Protein AF-A0A920UD86-F1 (afdb_monomer)

pLDDT: mean 76.78, std 15.51, range [37.5, 94.94]

Radius of gyration: 13.07 Å; Cα contacts (8 Å, |Δi|>4): 41; chains: 1; bounding box: 30×28×41 Å

Mean predicted aligned error: 7.62 Å

Structure (mmCIF, N/CA/C/O backbone):
data_AF-A0A920UD86-F1
#
_entry.id   AF-A0A920UD86-F1
#
loop_
_atom_site.group_PDB
_atom_site.id
_atom_site.type_symbol
_atom_site.label_atom_id
_atom_site.label_alt_id
_atom_site.label_comp_id
_atom_site.label_asym_id
_atom_site.label_entity_id
_atom_site.label_seq_id
_atom_site.pdbx_PDB_ins_code
_atom_site.Cartn_x
_atom_site.Cartn_y
_atom_site.Cartn_z
_atom_site.occupancy
_atom_site.B_iso_or_equiv
_atom_site.auth_seq_id
_atom_site.auth_comp_id
_atom_site.auth_asym_id
_atom_site.auth_atom_id
_atom_site.pdbx_PDB_model_num
ATOM 1 N N . MET A 1 1 ? -4.705 6.363 -10.495 1.00 73.62 1 MET A N 1
ATOM 2 C CA . MET A 1 1 ? -3.421 5.697 -10.193 1.00 73.62 1 MET A CA 1
ATOM 3 C C . MET A 1 1 ? -3.598 4.607 -9.145 1.00 73.62 1 MET A C 1
ATOM 5 O O . MET A 1 1 ? -3.512 3.454 -9.524 1.00 73.62 1 MET A O 1
ATOM 9 N N . VAL A 1 2 ? -3.923 4.925 -7.883 1.00 78.56 2 VAL A N 1
ATOM 10 C CA . VAL A 1 2 ? -4.050 3.913 -6.806 1.00 78.56 2 VAL A CA 1
ATOM 11 C C . VAL A 1 2 ? -5.041 2.793 -7.149 1.00 78.56 2 VAL A C 1
ATOM 13 O O . VAL A 1 2 ? -4.670 1.628 -7.085 1.00 78.56 2 VAL A O 1
ATOM 16 N N . SER A 1 3 ? -6.267 3.120 -7.580 1.00 81.06 3 SER A N 1
ATOM 17 C CA . SER A 1 3 ? -7.254 2.097 -7.976 1.00 81.06 3 SER A CA 1
ATOM 18 C C . SER A 1 3 ? -6.766 1.232 -9.134 1.00 81.06 3 SER A C 1
ATOM 20 O O . SER A 1 3 ? -6.926 0.022 -9.104 1.00 81.06 3 SER A O 1
ATOM 22 N N . GLU A 1 4 ? -6.123 1.851 -10.127 1.00 81.56 4 GLU A N 1
ATOM 23 C CA . GLU A 1 4 ? -5.604 1.148 -11.303 1.00 81.56 4 GLU A CA 1
ATOM 24 C C . GLU A 1 4 ? -4.592 0.071 -10.890 1.00 81.56 4 GLU A C 1
ATOM 26 O O . GLU A 1 4 ? -4.724 -1.083 -11.282 1.00 81.56 4 GLU A O 1
ATOM 31 N N . ILE A 1 5 ? -3.631 0.424 -10.031 1.00 81.81 5 ILE A N 1
ATOM 32 C CA . ILE A 1 5 ? -2.591 -0.504 -9.567 1.00 81.81 5 ILE A CA 1
ATOM 33 C C . ILE A 1 5 ? -3.178 -1.570 -8.637 1.00 81.81 5 ILE A C 1
ATOM 35 O O . ILE A 1 5 ? -2.856 -2.748 -8.764 1.00 81.81 5 ILE A O 1
ATOM 39 N N . LEU A 1 6 ? -4.086 -1.192 -7.733 1.00 84.56 6 LEU A N 1
ATOM 40 C CA . LEU A 1 6 ? -4.736 -2.154 -6.843 1.00 84.56 6 LEU A CA 1
ATOM 41 C C . LEU A 1 6 ? -5.548 -3.199 -7.611 1.00 84.56 6 LEU A C 1
ATOM 43 O O . LEU A 1 6 ? -5.559 -4.366 -7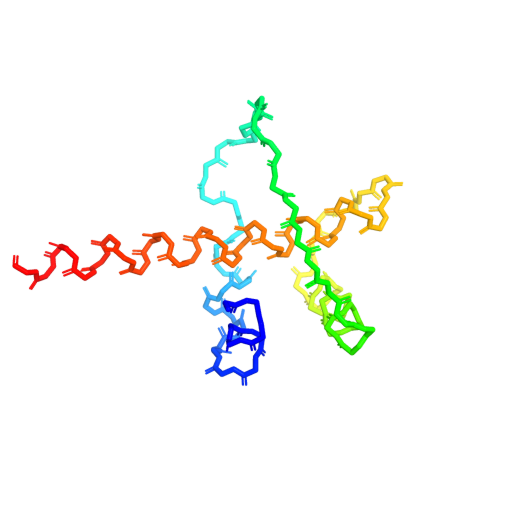.216 1.00 84.56 6 LEU A O 1
ATOM 47 N N . ASP A 1 7 ? -6.274 -2.793 -8.649 1.00 85.69 7 ASP A N 1
ATOM 48 C CA . ASP A 1 7 ? -7.278 -3.634 -9.299 1.00 85.69 7 ASP A CA 1
ATOM 49 C C . ASP A 1 7 ? -6.766 -4.364 -10.544 1.00 85.69 7 ASP A C 1
ATOM 51 O O . ASP A 1 7 ? -7.269 -5.448 -10.833 1.00 85.69 7 ASP A O 1
ATOM 55 N N . ASN A 1 8 ? -5.766 -3.819 -11.246 1.00 80.50 8 ASN A N 1
ATOM 56 C CA . ASN A 1 8 ? -5.376 -4.308 -12.572 1.00 80.50 8 ASN A CA 1
ATOM 57 C C . ASN A 1 8 ? -3.936 -4.836 -12.675 1.00 80.50 8 ASN A C 1
ATOM 59 O O . ASN A 1 8 ? -3.590 -5.399 -13.713 1.00 80.50 8 ASN A O 1
ATOM 63 N N . TYR A 1 9 ? -3.107 -4.689 -11.638 1.00 81.62 9 TYR A N 1
ATOM 64 C CA . TYR A 1 9 ? -1.706 -5.126 -11.663 1.00 81.62 9 TYR A CA 1
ATOM 65 C C . TYR A 1 9 ? -1.455 -6.350 -10.783 1.00 81.62 9 TYR A C 1
ATOM 67 O O . TYR A 1 9 ? -2.156 -6.595 -9.801 1.00 81.62 9 TYR A O 1
ATOM 75 N N . ASP A 1 10 ? -0.424 -7.114 -11.145 1.00 83.62 10 ASP A N 1
ATOM 76 C CA . ASP A 1 10 ? 0.041 -8.255 -10.363 1.00 83.62 10 ASP A CA 1
ATOM 77 C C . ASP A 1 10 ? 0.714 -7.783 -9.064 1.00 83.62 10 ASP A C 1
ATOM 79 O O . ASP A 1 10 ? 1.680 -7.020 -9.082 1.00 83.62 10 ASP A O 1
ATOM 83 N N . HIS A 1 11 ? 0.177 -8.217 -7.924 1.00 85.38 11 HIS A N 1
ATOM 84 C CA . HIS A 1 11 ? 0.594 -7.728 -6.608 1.00 85.38 11 HIS A CA 1
ATOM 85 C C . HIS A 1 11 ? 1.988 -8.214 -6.198 1.00 85.38 11 HIS A C 1
ATOM 87 O O . HIS A 1 11 ? 2.660 -7.503 -5.453 1.00 85.38 11 HIS A O 1
ATOM 93 N N . GLU A 1 12 ? 2.474 -9.347 -6.716 1.00 83.25 12 GLU A N 1
ATOM 94 C CA . GLU A 1 12 ? 3.846 -9.799 -6.445 1.00 83.25 12 GLU A CA 1
ATOM 95 C C . GLU A 1 12 ? 4.865 -8.848 -7.084 1.00 83.25 12 GLU A C 1
ATOM 97 O O . GLU A 1 12 ? 5.838 -8.457 -6.438 1.00 83.25 12 GLU A O 1
ATOM 102 N N . ASN A 1 13 ? 4.602 -8.391 -8.311 1.00 79.12 13 ASN A N 1
ATOM 103 C CA . ASN A 1 13 ? 5.471 -7.433 -9.000 1.00 79.12 13 ASN A CA 1
ATOM 104 C C . ASN A 1 13 ? 5.510 -6.059 -8.308 1.00 79.12 13 ASN A C 1
ATOM 106 O O . ASN A 1 13 ? 6.542 -5.389 -8.312 1.00 79.12 13 ASN A O 1
ATOM 110 N N . VAL A 1 14 ? 4.396 -5.631 -7.705 1.00 79.75 14 VAL A N 1
ATOM 111 C CA . VAL A 1 14 ? 4.278 -4.300 -7.083 1.00 79.75 14 VAL A CA 1
ATOM 112 C C . VAL A 1 14 ? 4.735 -4.302 -5.617 1.00 79.75 14 VAL A C 1
ATOM 114 O O . VAL A 1 14 ? 5.396 -3.360 -5.179 1.00 79.75 14 VAL A O 1
ATOM 117 N N . PHE A 1 15 ? 4.394 -5.340 -4.846 1.00 84.75 15 PHE A N 1
ATOM 118 C CA . PHE A 1 15 ? 4.586 -5.389 -3.387 1.00 84.75 15 PHE A CA 1
ATOM 119 C C . PHE A 1 15 ? 5.536 -6.505 -2.921 1.00 84.75 15 PHE A C 1
ATOM 121 O O . PHE A 1 15 ? 6.041 -6.447 -1.799 1.00 84.75 15 PHE A O 1
ATOM 128 N N . GLY A 1 16 ? 5.800 -7.509 -3.761 1.00 74.62 16 GLY A N 1
ATOM 129 C CA . GLY A 1 16 ? 6.625 -8.673 -3.433 1.00 74.62 16 GLY A CA 1
ATOM 130 C C . GLY A 1 16 ? 8.128 -8.413 -3.539 1.00 74.62 16 GLY A C 1
ATOM 131 O O . GLY A 1 16 ? 8.843 -8.631 -2.557 1.00 74.62 16 GLY A O 1
ATOM 132 N N . GLU A 1 17 ? 8.605 -7.936 -4.695 1.00 64.44 17 GLU A N 1
ATOM 133 C CA . GLU A 1 17 ? 10.040 -7.687 -4.944 1.00 64.44 17 GLU A CA 1
ATOM 134 C C . GLU A 1 17 ? 10.467 -6.232 -4.685 1.00 64.44 17 GLU A C 1
ATOM 136 O O . GLU A 1 17 ? 11.560 -5.985 -4.174 1.00 64.44 17 GLU A O 1
ATOM 141 N N . ILE A 1 18 ? 9.596 -5.251 -4.949 1.00 56.50 18 ILE A N 1
ATOM 142 C CA . ILE A 1 18 ? 9.880 -3.818 -4.750 1.00 56.50 18 ILE A CA 1
ATOM 143 C C . ILE A 1 18 ? 9.537 -3.425 -3.304 1.00 56.50 18 ILE A C 1
ATOM 145 O O . ILE A 1 18 ? 8.681 -2.586 -3.014 1.00 56.50 18 ILE A O 1
ATOM 149 N N . ARG A 1 19 ? 10.225 -4.050 -2.349 1.00 60.22 19 ARG A N 1
ATOM 150 C CA . ARG A 1 19 ? 10.188 -3.646 -0.939 1.00 60.22 19 ARG A CA 1
ATOM 151 C C . ARG A 1 19 ? 11.294 -2.620 -0.719 1.00 60.22 19 ARG A C 1
ATOM 153 O O . ARG A 1 19 ? 12.422 -2.974 -0.409 1.00 60.22 19 ARG A O 1
ATOM 160 N N . CYS A 1 20 ? 10.983 -1.344 -0.952 1.00 54.16 20 CYS A N 1
ATOM 161 C CA . CYS A 1 20 ? 11.916 -0.220 -0.787 1.00 54.16 20 CYS A CA 1
ATOM 162 C C . CYS A 1 20 ? 13.210 -0.332 -1.622 1.00 54.16 20 CYS A C 1
ATOM 164 O O . CYS A 1 20 ? 14.300 -0.560 -1.098 1.00 54.16 20 CYS A O 1
ATOM 166 N N . ILE A 1 21 ? 13.122 -0.077 -2.931 1.00 50.19 21 ILE A N 1
ATOM 167 C CA . ILE A 1 21 ? 14.314 0.192 -3.748 1.00 50.19 21 ILE A CA 1
ATOM 168 C C . ILE A 1 21 ? 14.756 1.635 -3.461 1.00 50.19 21 ILE A C 1
ATOM 170 O O . ILE A 1 21 ? 14.291 2.587 -4.080 1.00 50.19 21 ILE A O 1
ATOM 174 N N . GLY A 1 22 ? 15.599 1.799 -2.441 1.00 53.19 22 GLY A N 1
ATOM 175 C CA . GLY A 1 22 ? 16.133 3.090 -2.001 1.00 53.19 22 GLY A CA 1
ATOM 176 C C . GLY A 1 22 ? 16.016 3.283 -0.491 1.00 53.19 22 GLY A C 1
ATOM 177 O O . GLY A 1 22 ? 15.052 2.836 0.127 1.00 53.19 22 GLY A O 1
ATOM 178 N N . GLY A 1 23 ? 17.021 3.930 0.112 1.00 46.56 23 GLY A N 1
ATOM 179 C CA . GLY A 1 23 ? 17.023 4.224 1.549 1.00 46.56 23 GLY A CA 1
ATOM 180 C C . GLY A 1 23 ? 15.781 5.014 1.964 1.00 46.56 23 GLY A C 1
ATOM 181 O O . GLY A 1 23 ? 15.184 5.691 1.130 1.00 46.56 23 GLY A O 1
ATOM 182 N N . CYS A 1 24 ? 15.392 4.930 3.242 1.00 51.59 24 CYS A N 1
ATOM 183 C CA . CYS A 1 24 ? 14.319 5.742 3.818 1.00 51.59 24 CYS A CA 1
ATOM 184 C C . CYS A 1 24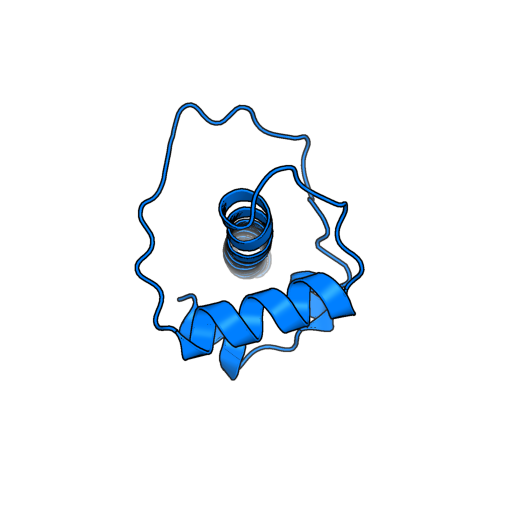 ? 14.605 7.223 3.548 1.00 51.59 24 CYS A C 1
ATOM 186 O O . CYS A 1 24 ? 15.362 7.863 4.276 1.00 51.59 24 CYS A O 1
ATOM 188 N N . PHE A 1 25 ? 14.056 7.752 2.457 1.00 50.34 25 PHE A N 1
ATOM 189 C CA . PHE A 1 25 ? 14.167 9.159 2.137 1.00 50.34 25 PHE A CA 1
ATOM 190 C C . PHE A 1 25 ? 13.384 9.903 3.213 1.00 50.34 25 PHE A C 1
ATOM 192 O O . PHE A 1 25 ? 12.166 9.769 3.302 1.00 50.34 25 PHE A O 1
ATOM 199 N N . SER A 1 26 ? 14.083 10.682 4.033 1.00 54.09 26 SER A N 1
ATOM 200 C CA . SER A 1 26 ? 13.460 11.789 4.746 1.00 54.09 26 SER A CA 1
ATOM 201 C C . SER A 1 26 ? 12.942 12.745 3.675 1.00 54.09 26 SER A C 1
ATOM 203 O O . SER A 1 26 ? 13.729 13.476 3.079 1.00 54.09 26 SER A O 1
ATOM 205 N N . THR A 1 27 ? 11.661 12.666 3.322 1.00 53.94 27 THR A N 1
ATOM 206 C CA . THR A 1 27 ? 11.087 13.555 2.311 1.00 53.94 27 THR A CA 1
ATOM 207 C C . THR A 1 27 ? 10.423 14.739 2.997 1.00 53.94 27 THR A C 1
ATOM 209 O O . THR A 1 27 ? 9.398 14.583 3.652 1.00 53.94 27 THR A O 1
ATOM 212 N N . ASP A 1 28 ? 10.987 15.930 2.795 1.00 55.62 28 ASP A N 1
ATOM 213 C CA . ASP A 1 28 ? 10.354 17.227 3.080 1.00 55.62 28 ASP A CA 1
ATOM 214 C C . ASP A 1 28 ? 9.067 17.463 2.250 1.00 55.62 28 ASP A C 1
ATOM 216 O O . ASP A 1 28 ? 8.322 18.405 2.514 1.00 55.62 28 ASP A O 1
ATOM 220 N N . GLU A 1 29 ? 8.774 16.609 1.261 1.00 64.25 29 GLU A N 1
ATOM 221 C CA . GLU A 1 29 ? 7.557 16.659 0.448 1.00 64.25 29 GLU A CA 1
ATOM 222 C C . GLU A 1 29 ? 6.525 15.620 0.895 1.00 64.25 29 GLU A C 1
ATOM 224 O O . GLU A 1 29 ? 6.800 14.419 0.969 1.00 64.25 29 GLU A O 1
ATOM 229 N N . THR A 1 30 ? 5.308 16.100 1.150 1.00 74.00 30 THR A N 1
ATOM 230 C CA . THR A 1 30 ? 4.127 15.286 1.433 1.00 74.00 30 THR A CA 1
ATOM 231 C C . THR A 1 30 ? 3.192 15.295 0.230 1.00 74.00 30 THR A C 1
ATOM 233 O O . THR A 1 30 ? 3.039 16.302 -0.462 1.00 74.00 30 THR A O 1
ATOM 236 N N . ILE A 1 31 ? 2.536 14.163 -0.018 1.00 76.44 31 ILE A N 1
ATOM 237 C CA . ILE A 1 31 ? 1.465 14.059 -1.010 1.00 76.44 31 ILE A CA 1
ATOM 238 C C . ILE A 1 31 ? 0.139 13.840 -0.290 1.00 76.44 31 ILE A C 1
ATOM 240 O O . ILE A 1 31 ? 0.077 13.130 0.710 1.00 76.44 31 ILE A O 1
ATOM 244 N N . SER A 1 32 ? -0.929 14.449 -0.796 1.00 83.12 32 SER A N 1
ATOM 245 C CA . SER A 1 32 ? -2.291 14.156 -0.345 1.00 83.12 32 SER A CA 1
ATOM 246 C C . SER A 1 32 ? -2.914 13.125 -1.277 1.00 83.12 32 SER A C 1
ATOM 248 O O . SER A 1 32 ? -2.885 13.301 -2.496 1.00 83.12 32 SER A O 1
ATOM 250 N N . VAL A 1 33 ? -3.472 12.057 -0.709 1.00 81.69 33 VAL A N 1
ATOM 251 C CA . VAL A 1 33 ? -4.146 10.991 -1.457 1.00 81.69 33 VAL A CA 1
ATOM 252 C C . VAL A 1 33 ? -5.526 10.773 -0.854 1.00 81.69 33 VAL A C 1
ATOM 254 O O . VAL A 1 33 ? -5.650 10.540 0.344 1.00 81.69 33 VAL A O 1
ATOM 257 N N . GLU A 1 34 ? -6.561 10.847 -1.686 1.00 88.12 34 GLU A N 1
ATOM 258 C CA . GLU A 1 34 ? -7.925 10.499 -1.290 1.00 88.12 34 GLU A CA 1
ATOM 259 C C . GLU A 1 34 ? -8.162 9.007 -1.545 1.00 88.12 34 GLU A C 1
ATOM 261 O O . GLU A 1 34 ? -7.930 8.516 -2.653 1.00 88.12 34 GLU A O 1
ATOM 266 N N . LEU A 1 35 ? -8.608 8.290 -0.511 1.00 87.69 35 LEU A N 1
ATOM 267 C CA . LEU A 1 35 ? -8.870 6.854 -0.548 1.00 87.69 35 LEU A CA 1
ATOM 268 C C . LEU A 1 35 ? -10.320 6.576 -0.144 1.00 87.69 35 LEU A C 1
ATOM 270 O O . LEU A 1 35 ? -10.807 7.077 0.865 1.00 87.69 35 LEU A O 1
ATOM 274 N N . GLU A 1 36 ? -10.999 5.742 -0.922 1.00 93.56 36 GLU A N 1
ATOM 275 C CA . GLU A 1 36 ? -12.279 5.142 -0.559 1.00 93.56 36 GLU A CA 1
ATOM 276 C C . GLU A 1 36 ? -12.072 4.002 0.454 1.00 93.56 36 GLU A C 1
ATOM 278 O O . GLU A 1 36 ? -11.065 3.292 0.409 1.00 93.56 36 GLU A O 1
ATOM 283 N N . ASP A 1 37 ? -13.077 3.726 1.291 1.00 94.00 37 ASP A N 1
ATOM 284 C CA . ASP A 1 37 ? -13.019 2.672 2.321 1.00 94.00 37 ASP A CA 1
ATOM 285 C C . ASP A 1 37 ? -12.600 1.301 1.765 1.00 94.00 37 ASP A C 1
ATOM 287 O O . ASP A 1 37 ? -11.809 0.575 2.369 1.00 94.00 37 ASP A O 1
ATOM 291 N N . LYS A 1 38 ? -13.095 0.949 0.569 1.00 93.44 38 LYS A N 1
ATOM 292 C CA . LYS A 1 38 ? -12.750 -0.309 -0.114 1.00 93.44 38 LYS A CA 1
ATOM 293 C C . LYS A 1 38 ? -11.258 -0.392 -0.462 1.00 93.44 38 LYS A C 1
ATOM 295 O O . LYS A 1 38 ? -10.684 -1.476 -0.442 1.00 93.44 38 LYS A O 1
ATOM 300 N N . GLN A 1 39 ? -10.637 0.745 -0.780 1.00 92.06 39 GLN A N 1
ATOM 301 C CA . GLN A 1 39 ? -9.217 0.822 -1.111 1.00 92.06 39 GLN A CA 1
ATOM 302 C C . GLN A 1 39 ? -8.388 0.684 0.159 1.00 92.06 39 GLN A C 1
ATOM 304 O O . GLN A 1 39 ? -7.451 -0.103 0.174 1.00 92.06 39 GLN A O 1
ATOM 309 N N . VAL A 1 40 ? -8.792 1.356 1.241 1.00 93.62 40 VAL A N 1
ATOM 310 C CA . VAL A 1 40 ? -8.156 1.220 2.559 1.00 93.62 40 VAL A CA 1
ATOM 311 C C . VAL A 1 40 ? -8.172 -0.237 3.027 1.00 93.62 40 VAL A C 1
ATOM 313 O O . VAL A 1 40 ? -7.140 -0.766 3.433 1.00 93.62 40 VAL A O 1
ATOM 316 N N . LEU A 1 41 ? -9.319 -0.916 2.922 1.00 94.94 41 LEU A N 1
ATOM 317 C CA . LEU A 1 41 ? -9.450 -2.339 3.258 1.00 94.94 41 LEU A CA 1
ATOM 318 C C . LEU A 1 41 ? -8.476 -3.208 2.456 1.00 94.94 41 LEU A C 1
ATOM 320 O O . LEU A 1 41 ? -7.698 -3.957 3.043 1.00 94.94 41 LEU A O 1
ATOM 324 N N . LYS A 1 42 ? -8.469 -3.050 1.131 1.00 94.06 42 LYS A N 1
ATOM 325 C CA . LYS A 1 42 ? -7.596 -3.818 0.239 1.00 94.06 42 LYS A CA 1
ATOM 326 C C . LYS A 1 42 ? -6.113 -3.549 0.508 1.00 94.06 42 LYS A C 1
ATOM 328 O O . LYS A 1 42 ? -5.310 -4.476 0.519 1.00 94.06 42 LYS A O 1
ATOM 333 N N . MET A 1 43 ? -5.746 -2.299 0.785 1.00 93.62 43 MET A N 1
ATOM 334 C CA . MET A 1 43 ? -4.376 -1.926 1.148 1.00 93.62 43 MET A CA 1
ATOM 335 C C . MET A 1 43 ? -3.937 -2.576 2.465 1.00 93.62 43 MET A C 1
ATOM 337 O O . MET A 1 43 ? -2.812 -3.060 2.544 1.00 93.62 43 MET A O 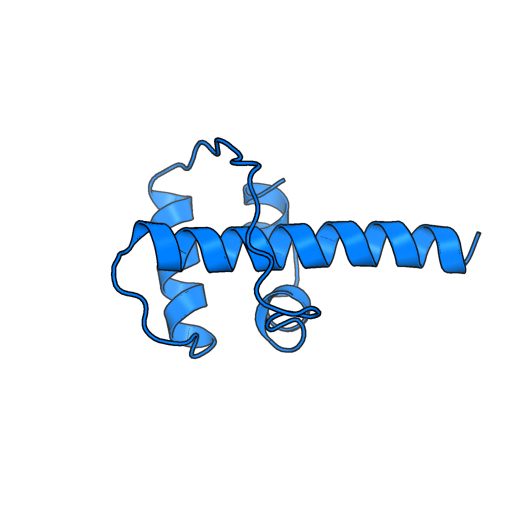1
ATOM 341 N N . LYS A 1 44 ? -4.819 -2.670 3.469 1.00 92.69 44 LYS A N 1
ATOM 342 C CA . LYS A 1 44 ? -4.530 -3.389 4.723 1.00 92.69 44 LYS A CA 1
ATOM 343 C C . LYS A 1 44 ? -4.365 -4.893 4.523 1.00 92.69 44 LYS A C 1
ATOM 345 O O . LYS A 1 44 ? -3.554 -5.514 5.207 1.00 92.69 44 LYS A O 1
ATOM 350 N N . GLU A 1 45 ? -5.137 -5.495 3.621 1.00 93.12 45 GLU A N 1
ATOM 351 C CA . GLU A 1 45 ? -4.980 -6.913 3.278 1.00 93.12 45 GLU A CA 1
ATOM 352 C C . GLU A 1 45 ? -3.622 -7.173 2.620 1.00 93.12 45 GLU A C 1
ATOM 354 O O . GLU A 1 45 ? -2.904 -8.070 3.056 1.00 93.12 45 GLU A O 1
ATOM 359 N N . ILE A 1 46 ? -3.231 -6.334 1.655 1.00 91.06 46 ILE A N 1
ATOM 360 C CA . ILE A 1 46 ? -1.913 -6.386 1.006 1.00 91.06 46 ILE A CA 1
ATOM 361 C C . ILE A 1 46 ? -0.800 -6.218 2.046 1.00 91.06 46 ILE A C 1
ATOM 363 O O . ILE A 1 46 ? 0.123 -7.025 2.096 1.00 91.06 46 ILE A O 1
ATOM 367 N N . PHE A 1 47 ? -0.905 -5.217 2.921 1.00 90.25 47 PHE A N 1
ATOM 368 C CA . PHE A 1 47 ? 0.098 -4.961 3.953 1.00 90.25 47 PHE A CA 1
ATOM 369 C C . PHE A 1 47 ? 0.378 -6.199 4.823 1.00 90.25 47 PHE A C 1
ATOM 371 O O . PHE A 1 47 ? 1.533 -6.549 5.064 1.00 90.25 47 PHE A O 1
ATOM 378 N N . LYS A 1 48 ? -0.679 -6.923 5.215 1.00 88.75 48 LYS A N 1
ATOM 379 C CA . LYS A 1 48 ? -0.562 -8.178 5.972 1.00 88.75 48 LYS A CA 1
ATOM 380 C C . LYS A 1 48 ? -0.042 -9.339 5.130 1.00 88.75 48 LYS A C 1
ATOM 382 O O . LYS A 1 48 ? 0.768 -10.118 5.618 1.00 88.75 48 LYS A O 1
ATOM 387 N N . GLN A 1 49 ? -0.525 -9.481 3.896 1.00 90.81 49 GLN A N 1
ATOM 388 C CA . GLN A 1 49 ? -0.159 -10.587 3.007 1.00 90.81 49 GLN A CA 1
ATOM 389 C C . GLN A 1 49 ? 1.333 -10.581 2.666 1.00 90.81 49 GLN A C 1
ATOM 391 O O . GLN A 1 49 ? 1.945 -11.642 2.586 1.00 90.81 49 GLN A O 1
ATOM 396 N N . TYR A 1 50 ? 1.907 -9.396 2.468 1.00 86.31 50 TYR A N 1
ATOM 397 C CA . TYR A 1 50 ? 3.296 -9.228 2.043 1.00 86.31 50 TYR A CA 1
ATOM 398 C C . TYR A 1 50 ? 4.276 -9.037 3.207 1.00 86.31 50 TYR A C 1
ATOM 400 O O . TYR A 1 50 ? 5.458 -8.794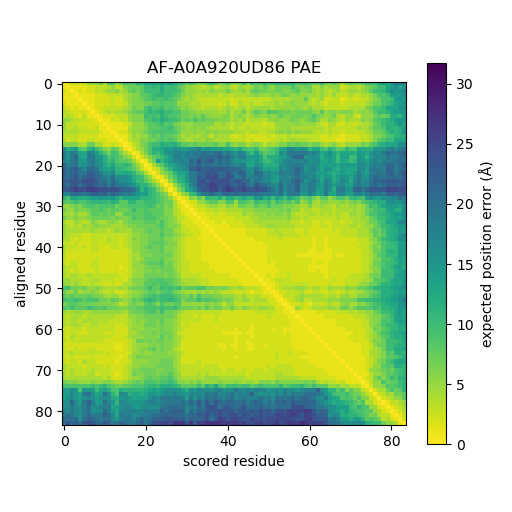 2.962 1.00 86.31 50 TYR A O 1
ATOM 408 N N . GLU A 1 51 ? 3.804 -9.190 4.451 1.00 83.31 51 GLU A N 1
ATOM 409 C CA . GLU A 1 51 ? 4.616 -9.129 5.674 1.00 83.31 51 GLU A CA 1
ATOM 410 C C . GLU A 1 51 ? 5.503 -7.872 5.718 1.00 83.31 51 GLU A C 1
ATOM 412 O O . GLU A 1 51 ? 6.724 -7.948 5.879 1.00 83.31 51 GLU A O 1
ATOM 417 N N . PHE A 1 52 ? 4.892 -6.701 5.511 1.00 82.75 52 PHE A N 1
ATOM 418 C CA . PHE A 1 52 ? 5.576 -5.428 5.735 1.00 82.75 52 PHE A CA 1
ATOM 419 C C . PHE A 1 52 ? 5.994 -5.295 7.211 1.00 82.75 52 PHE A C 1
ATOM 421 O O . PHE A 1 52 ? 5.401 -5.915 8.094 1.00 82.75 52 PHE A O 1
ATOM 428 N N . GLU A 1 53 ? 7.029 -4.491 7.476 1.00 82.19 53 GLU A N 1
ATOM 429 C CA . GLU A 1 53 ? 7.442 -4.156 8.847 1.00 82.19 53 GLU A CA 1
ATOM 430 C C . GLU A 1 53 ? 6.281 -3.525 9.621 1.00 82.19 53 GLU A C 1
ATOM 432 O O . GLU A 1 53 ? 5.506 -2.779 9.033 1.00 82.19 53 GLU A O 1
ATOM 437 N N . ASP A 1 54 ? 6.177 -3.779 10.926 1.00 80.94 54 ASP A N 1
ATOM 438 C CA . ASP A 1 54 ? 5.194 -3.096 11.770 1.00 80.94 54 ASP A CA 1
ATOM 439 C C . ASP A 1 54 ? 5.502 -1.588 11.847 1.00 80.94 54 ASP A C 1
ATOM 441 O O . ASP A 1 54 ? 6.655 -1.189 12.037 1.00 80.94 54 ASP A O 1
ATOM 445 N N . TYR A 1 55 ? 4.465 -0.754 11.732 1.00 83.94 55 TYR A N 1
ATOM 446 C CA . TYR A 1 55 ? 4.557 0.704 11.872 1.00 83.94 55 TYR A CA 1
ATOM 447 C C . TYR A 1 55 ? 3.733 1.200 13.062 1.00 83.94 55 TYR A C 1
ATOM 449 O O . TYR A 1 55 ? 2.813 0.530 13.531 1.00 83.94 55 TYR A O 1
ATOM 457 N N . ASP A 1 56 ? 4.055 2.402 13.544 1.00 85.69 56 ASP A N 1
ATOM 458 C CA . ASP A 1 56 ? 3.425 2.984 14.734 1.00 85.69 56 ASP A CA 1
ATOM 459 C C . ASP A 1 56 ? 1.971 3.429 14.485 1.00 85.69 56 ASP A C 1
ATOM 461 O O . ASP A 1 56 ? 1.206 3.640 15.433 1.00 85.69 56 ASP A O 1
ATOM 465 N N . SER A 1 57 ? 1.569 3.573 13.217 1.00 89.81 57 SER A N 1
ATOM 466 C CA . SER A 1 57 ? 0.239 4.038 12.834 1.00 89.81 57 SER A CA 1
ATOM 467 C C . SER A 1 57 ? -0.278 3.415 11.536 1.00 89.81 57 SER A C 1
ATOM 469 O O . SER A 1 57 ? 0.470 3.134 10.604 1.00 89.81 57 SER A O 1
ATOM 471 N N . GLU A 1 58 ? -1.604 3.291 11.444 1.00 90.00 58 GLU A N 1
ATOM 472 C CA . GLU A 1 58 ? -2.301 2.867 10.222 1.00 90.00 58 GLU A CA 1
ATOM 473 C C . GLU A 1 58 ? -1.976 3.776 9.024 1.00 90.00 58 GLU A C 1
ATOM 475 O O . GLU A 1 58 ? -1.860 3.314 7.891 1.00 90.00 58 GLU A O 1
ATOM 480 N N . GLU A 1 59 ? -1.802 5.077 9.262 1.00 89.38 59 GLU A N 1
ATOM 481 C CA . GLU A 1 59 ? -1.440 6.039 8.219 1.00 89.38 59 GLU A CA 1
ATOM 482 C C . GLU A 1 59 ? -0.058 5.737 7.626 1.00 89.38 59 GLU A C 1
ATOM 484 O O . GLU A 1 59 ? 0.128 5.853 6.411 1.00 89.38 59 GLU A O 1
ATOM 489 N N . GLU A 1 60 ? 0.901 5.301 8.445 1.00 86.88 60 GLU A N 1
ATOM 490 C CA . GLU A 1 60 ? 2.216 4.867 7.973 1.00 86.88 60 GLU A CA 1
ATOM 491 C C . GLU A 1 60 ? 2.141 3.556 7.192 1.00 86.88 60 GLU A C 1
ATOM 493 O O . GLU A 1 60 ? 2.728 3.473 6.111 1.00 86.88 60 GLU A O 1
ATOM 498 N N . GLU A 1 61 ? 1.372 2.573 7.666 1.00 90.19 61 GLU A N 1
ATOM 499 C CA . GLU A 1 61 ? 1.141 1.318 6.937 1.00 90.19 61 GLU A CA 1
ATOM 500 C C . GLU A 1 61 ? 0.582 1.594 5.532 1.00 90.19 61 GLU A C 1
ATOM 502 O O . GLU A 1 61 ? 1.123 1.137 4.520 1.00 90.19 61 GLU A O 1
ATOM 507 N N . LEU A 1 62 ? -0.466 2.422 5.445 1.00 91.31 62 LEU A N 1
ATOM 508 C CA . LEU A 1 62 ? -1.072 2.810 4.171 1.00 91.31 62 LEU A CA 1
ATOM 509 C C . LEU A 1 62 ? -0.094 3.608 3.301 1.00 91.31 62 LEU A C 1
ATOM 511 O O . LEU A 1 62 ? -0.012 3.374 2.092 1.00 91.31 62 LEU A O 1
ATOM 515 N N . SER A 1 63 ? 0.691 4.505 3.901 1.00 87.44 63 SER A N 1
ATOM 516 C CA . SER A 1 63 ? 1.710 5.285 3.190 1.00 87.44 63 SER A CA 1
ATOM 517 C C . SER A 1 63 ? 2.779 4.397 2.559 1.00 87.44 63 SER A C 1
ATOM 519 O O . SER A 1 63 ? 3.264 4.703 1.468 1.00 87.44 63 SER A O 1
ATOM 521 N N . LYS A 1 64 ? 3.130 3.270 3.187 1.00 86.69 64 LYS A N 1
ATOM 522 C CA . LYS A 1 64 ? 4.094 2.311 2.629 1.00 86.69 64 LYS A CA 1
ATOM 523 C C . LYS A 1 64 ? 3.551 1.611 1.398 1.00 86.69 64 LYS A C 1
ATOM 525 O O . LYS A 1 64 ? 4.255 1.533 0.393 1.00 86.69 64 LYS A O 1
ATOM 530 N N . ILE A 1 65 ? 2.282 1.213 1.435 1.00 90.00 65 ILE A N 1
ATOM 531 C CA . ILE A 1 65 ? 1.599 0.644 0.272 1.00 90.00 65 ILE A CA 1
ATOM 532 C C . ILE A 1 65 ? 1.548 1.654 -0.882 1.00 90.00 65 ILE A C 1
ATOM 534 O O . ILE A 1 65 ? 1.923 1.320 -2.007 1.00 90.00 65 ILE A O 1
ATOM 538 N N . VAL A 1 66 ? 1.173 2.912 -0.610 1.00 88.81 66 VAL A N 1
ATOM 539 C CA . VAL A 1 66 ? 1.188 3.985 -1.623 1.00 88.81 66 VAL A CA 1
ATOM 540 C C . VAL A 1 66 ? 2.599 4.202 -2.174 1.00 88.81 66 VAL A C 1
ATOM 542 O O . VAL A 1 66 ? 2.771 4.368 -3.382 1.00 88.81 66 VAL A O 1
ATOM 545 N N . ARG A 1 67 ? 3.629 4.165 -1.322 1.00 84.69 67 ARG A N 1
ATOM 546 C CA . ARG A 1 67 ? 5.016 4.353 -1.754 1.00 84.69 67 ARG A CA 1
ATOM 547 C C . 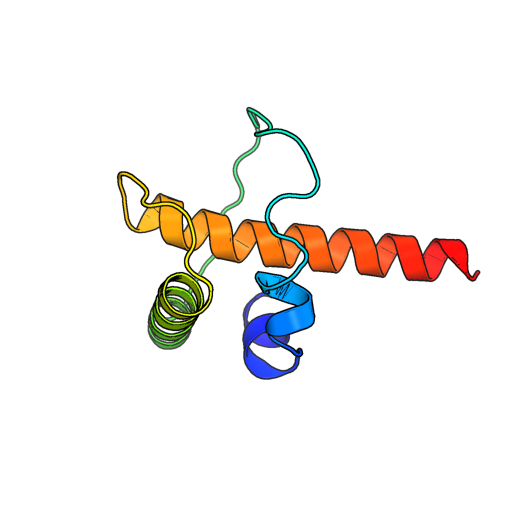ARG A 1 67 ? 5.489 3.239 -2.683 1.00 84.69 67 ARG A C 1
ATOM 549 O O . ARG A 1 67 ? 6.128 3.551 -3.684 1.00 84.69 67 ARG A O 1
ATOM 556 N N . SER A 1 68 ? 5.152 1.980 -2.404 1.00 84.56 68 SER A N 1
ATOM 557 C CA . SER A 1 68 ? 5.450 0.862 -3.310 1.00 84.56 68 SER A CA 1
ATOM 558 C C . SER A 1 68 ? 4.807 1.059 -4.684 1.00 84.56 68 SER A C 1
ATOM 560 O O . SER A 1 68 ? 5.480 0.881 -5.695 1.00 84.56 68 SER A O 1
ATOM 562 N N . MET A 1 69 ? 3.557 1.533 -4.741 1.00 86.62 69 MET A N 1
ATOM 563 C CA . MET A 1 69 ? 2.889 1.848 -6.014 1.00 86.62 69 MET A CA 1
ATOM 564 C C . MET A 1 69 ? 3.587 2.973 -6.785 1.00 86.62 69 MET A C 1
ATOM 566 O O . MET A 1 69 ? 3.733 2.881 -8.001 1.00 86.62 69 MET A O 1
ATOM 570 N N . ILE A 1 70 ? 4.020 4.033 -6.094 1.00 82.81 70 ILE A N 1
ATOM 571 C CA . ILE A 1 70 ? 4.758 5.143 -6.717 1.00 82.81 70 ILE A CA 1
ATOM 572 C C . ILE A 1 70 ? 6.097 4.647 -7.259 1.00 82.81 70 ILE A C 1
ATOM 574 O O . ILE A 1 70 ? 6.423 4.926 -8.405 1.00 82.81 70 ILE A O 1
ATOM 578 N N . ASN A 1 71 ? 6.848 3.882 -6.464 1.00 79.88 71 ASN A N 1
ATOM 579 C CA . ASN A 1 71 ? 8.133 3.328 -6.885 1.00 79.88 71 ASN A CA 1
ATOM 580 C C . ASN A 1 71 ? 7.980 2.379 -8.080 1.00 79.88 71 ASN A C 1
ATOM 582 O O . ASN A 1 71 ? 8.861 2.337 -8.933 1.00 79.88 71 ASN A O 1
ATOM 586 N N . PHE A 1 72 ? 6.895 1.604 -8.129 1.00 81.69 72 PHE A N 1
ATOM 587 C CA . PHE A 1 72 ? 6.570 0.746 -9.263 1.00 81.69 72 PHE A CA 1
ATOM 588 C C . PHE A 1 72 ? 6.271 1.580 -10.515 1.00 81.69 72 PHE A C 1
ATOM 590 O O . PHE A 1 72 ? 6.897 1.366 -11.546 1.00 81.69 72 PHE A O 1
ATOM 597 N N . ALA A 1 73 ? 5.397 2.585 -10.410 1.00 78.75 73 ALA A N 1
ATOM 598 C CA . ALA A 1 73 ? 5.060 3.459 -11.533 1.00 78.75 73 ALA A CA 1
ATOM 599 C C . ALA A 1 73 ? 6.271 4.255 -12.056 1.00 78.75 73 ALA A C 1
ATOM 601 O O . ALA A 1 73 ? 6.408 4.435 -13.263 1.00 78.75 73 ALA A O 1
ATOM 602 N N . ASP A 1 74 ? 7.152 4.716 -11.164 1.00 76.56 74 ASP A N 1
ATOM 603 C CA . ASP A 1 74 ? 8.376 5.437 -11.530 1.00 76.56 74 ASP A CA 1
ATOM 604 C C . ASP A 1 74 ? 9.389 4.513 -12.226 1.00 76.56 74 ASP A C 1
ATOM 606 O O . ASP A 1 74 ? 9.936 4.869 -13.266 1.00 76.56 74 ASP A O 1
ATOM 610 N N . GLN A 1 75 ? 9.570 3.285 -11.724 1.00 70.50 75 GLN A N 1
ATOM 611 C CA . GLN A 1 75 ? 10.438 2.290 -12.361 1.00 70.50 75 GLN A CA 1
ATOM 612 C C . GLN A 1 75 ? 9.889 1.785 -13.698 1.00 70.50 75 GLN A C 1
ATOM 614 O O . GLN A 1 75 ? 10.667 1.636 -14.635 1.00 70.50 75 GLN A O 1
ATOM 619 N N . GLU A 1 76 ? 8.579 1.557 -13.833 1.00 62.66 76 GLU A N 1
ATOM 620 C CA . GLU A 1 76 ? 7.977 1.234 -15.134 1.00 62.66 76 GLU A CA 1
ATOM 621 C C . GLU A 1 76 ? 8.133 2.395 -16.127 1.00 62.66 76 GLU A C 1
ATOM 623 O O . GLU A 1 76 ? 8.488 2.171 -17.284 1.00 62.66 76 GLU A O 1
ATOM 628 N N . ALA A 1 77 ? 7.963 3.643 -15.678 1.00 55.78 77 ALA A N 1
ATOM 629 C CA . ALA A 1 77 ? 8.200 4.822 -16.510 1.00 55.78 77 ALA A CA 1
ATOM 630 C C . ALA A 1 77 ? 9.675 4.986 -16.926 1.00 55.78 77 ALA A C 1
ATOM 632 O O . ALA A 1 77 ? 9.955 5.602 -17.958 1.00 55.78 77 ALA A O 1
ATOM 633 N N . ASP A 1 78 ? 10.620 4.458 -16.143 1.00 53.72 78 A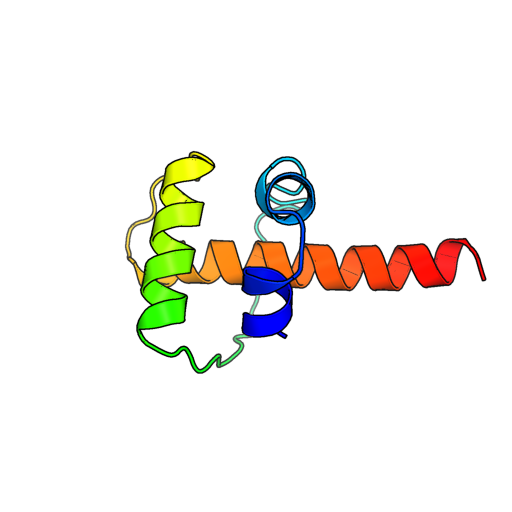SP A N 1
ATOM 634 C CA . ASP A 1 78 ? 12.043 4.430 -16.488 1.00 53.72 78 ASP A CA 1
ATOM 635 C C . ASP A 1 78 ? 12.399 3.244 -17.403 1.00 53.72 78 ASP A C 1
ATOM 637 O 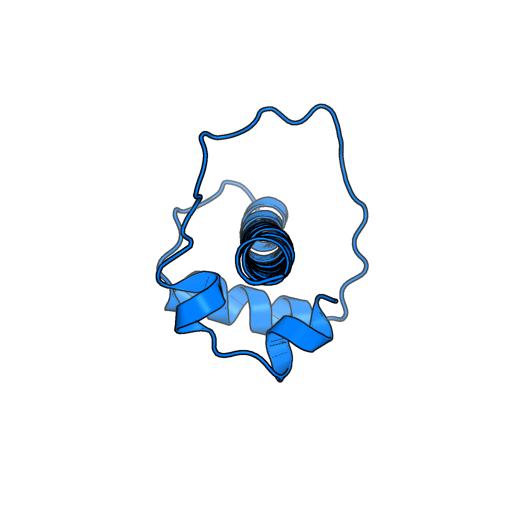O . ASP A 1 78 ? 13.187 3.404 -18.336 1.00 53.72 78 ASP A O 1
ATOM 641 N N . LEU A 1 79 ? 11.751 2.082 -17.237 1.00 51.84 79 LEU A N 1
ATOM 642 C CA . LEU A 1 79 ? 11.872 0.940 -18.154 1.00 51.84 79 LEU A CA 1
ATOM 643 C C . LEU A 1 79 ? 11.406 1.298 -19.574 1.00 51.84 79 LEU A C 1
ATOM 645 O O . LEU A 1 79 ? 12.093 0.960 -20.537 1.00 51.84 79 LEU A O 1
ATOM 649 N N . ASP A 1 80 ? 10.304 2.039 -19.717 1.00 53.72 80 ASP A N 1
ATOM 650 C CA . ASP A 1 80 ? 9.799 2.504 -21.022 1.00 53.72 80 ASP A CA 1
ATOM 651 C C . ASP A 1 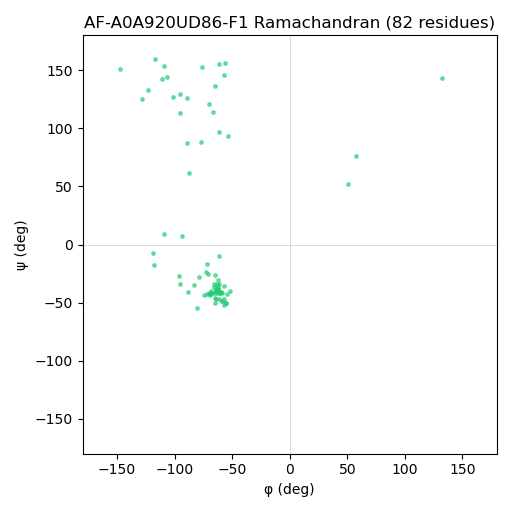80 ? 10.802 3.441 -21.737 1.00 53.72 80 ASP A C 1
ATOM 653 O O . ASP A 1 80 ? 10.929 3.440 -22.965 1.00 53.72 80 ASP A O 1
ATOM 657 N N . LYS A 1 81 ? 11.598 4.196 -20.963 1.00 45.66 81 LYS A N 1
ATOM 658 C CA . LYS A 1 81 ? 12.707 5.018 -21.481 1.00 45.66 81 LYS A CA 1
ATOM 659 C C . LYS A 1 81 ? 13.963 4.207 -21.790 1.00 45.66 81 LYS A C 1
ATOM 661 O O . LYS A 1 81 ? 14.736 4.623 -22.647 1.00 45.66 81 LYS A O 1
ATOM 666 N N . LEU A 1 82 ? 14.190 3.085 -21.106 1.00 37.50 82 LEU A N 1
ATOM 667 C CA . LEU A 1 82 ? 15.368 2.233 -21.301 1.00 37.50 82 LEU A CA 1
ATOM 668 C C . LEU A 1 82 ? 15.311 1.433 -22.616 1.00 37.50 82 LEU A C 1
ATOM 670 O O . LEU A 1 82 ? 16.353 1.034 -23.137 1.00 37.50 82 LEU A O 1
ATOM 674 N N . PHE A 1 83 ? 14.103 1.201 -23.138 1.00 44.75 83 PHE A N 1
ATOM 675 C CA . PHE A 1 83 ? 13.848 0.487 -24.395 1.00 44.75 83 PHE A CA 1
ATOM 676 C C . PHE A 1 83 ? 13.349 1.390 -25.544 1.00 44.75 83 PHE A C 1
ATOM 678 O O . PHE A 1 83 ? 12.968 0.861 -26.592 1.00 44.75 83 PHE A O 1
ATOM 685 N N . SER A 1 84 ? 13.373 2.720 -25.369 1.00 40.81 84 SER A N 1
ATOM 686 C CA . SER A 1 84 ? 13.097 3.720 -26.422 1.00 40.81 84 SER A CA 1
ATOM 687 C C . SER A 1 84 ? 14.341 4.147 -27.200 1.00 40.81 84 SER A C 1
ATOM 689 O O . SER A 1 84 ? 15.431 4.249 -26.594 1.00 40.81 84 SER A O 1
#

Sequence (84 aa):
MVSEILDNYDHENVFGEIRCIGGCFSTDETISVELEDKQVLKMKEIFKQYEFEDYDSEEEELSKIVRSMINFADQEADLDKLFS

Solvent-accessible surface area (backbone atoms only — not comparable to full-atom values): 5344 Å² total; per-residue (Å²): 107,71,67,54,53,72,74,74,48,66,60,55,74,36,52,61,75,44,68,66,91,62,76,90,70,86,63,95,72,84,84,89,80,92,74,56,73,71,52,54,53,51,50,53,51,49,47,60,75,63,66,57,80,91,62,99,40,72,67,53,52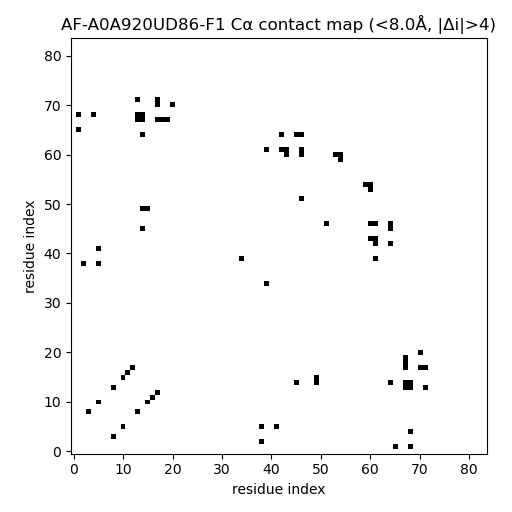,51,49,50,57,52,46,24,52,50,54,43,52,52,50,52,60,46,52,59,57,72,77,103

Foldseek 3Di:
DLCCCLPPHDLCLQQVPPQDPDDPDPDPDDDDDDDDPVSLVSLVVSLVVNVPDDDPDSVVSSVSSVVSVVVSVVVVVVVVVVVD

Nearest PDB structures (foldseek):
  4ix7-assembly1_B  TM=4.687E-01  e=9.165E+00  Drosophila melanogaster

Secondary structure (DSSP, 8-state):
-HHHHHHHS-HIIIIIS-S-SS-----S--------HHHHHHHHHHHHHTTPPP-SSHHHHHHHHHHHHHHHHHHHHHHHHHT-